Protein AF-A0A1V5BKW2-F1 (afdb_monomer_lite)

Radius of gyration: 17.74 Å; chains: 1; bounding box: 54×29×33 Å

pLDDT: mean 74.9, std 22.43, range [33.28, 98.5]

Secondary structure (DSSP, 8-state):
--------HHHHHHHHHHHTTPPPTT---SS-----HHHHHHHHHIIIIIT--S-TTEEE--STT---EEETTT-----STTS---SS--TTTTS---GGG-HHHHHHHT-

Structure (mmCIF, N/CA/C/O backbone):
data_AF-A0A1V5BKW2-F1
#
_entry.id   AF-A0A1V5BKW2-F1
#
loop_
_atom_site.group_PDB
_atom_site.id
_atom_site.type_symbol
_atom_site.label_atom_id
_atom_site.label_alt_id
_atom_site.label_comp_id
_atom_site.label_asym_id
_atom_site.label_entity_id
_atom_site.label_seq_id
_atom_site.pdbx_PDB_ins_code
_atom_site.Cartn_x
_atom_site.Cartn_y
_atom_site.Cartn_z
_atom_site.occupancy
_atom_site.B_iso_or_equiv
_atom_site.auth_seq_id
_atom_site.auth_comp_id
_atom_site.auth_asym_id
_atom_site.auth_atom_id
_atom_site.pdbx_PDB_model_num
ATOM 1 N N . MET A 1 1 ? -10.479 -20.804 -13.287 1.00 38.53 1 MET A N 1
ATOM 2 C CA . MET A 1 1 ? -9.618 -19.629 -13.500 1.00 38.53 1 MET A CA 1
ATOM 3 C C . MET A 1 1 ? -10.548 -18.443 -13.435 1.00 38.53 1 MET A C 1
ATOM 5 O O . MET A 1 1 ? -11.367 -18.282 -14.330 1.00 38.53 1 MET A O 1
ATOM 9 N N . THR A 1 2 ? -10.599 -17.770 -12.293 1.00 41.69 2 THR A N 1
ATOM 10 C CA . THR A 1 2 ? -11.433 -16.579 -12.140 1.00 41.69 2 THR A CA 1
ATOM 11 C C . THR A 1 2 ? -10.771 -15.468 -12.938 1.00 41.69 2 THR A C 1
ATOM 13 O O . THR A 1 2 ? -9.656 -15.084 -12.616 1.00 41.69 2 THR A O 1
ATOM 16 N N . ASN A 1 3 ? -11.438 -15.015 -14.002 1.00 46.78 3 ASN A N 1
ATOM 17 C CA . ASN A 1 3 ? -11.158 -13.730 -14.633 1.00 46.78 3 ASN A CA 1
ATOM 18 C C . ASN A 1 3 ? -11.482 -12.648 -13.598 1.00 46.78 3 ASN A C 1
ATOM 20 O O . ASN A 1 3 ? -12.612 -12.166 -13.537 1.00 46.78 3 ASN A O 1
ATOM 24 N N . THR A 1 4 ? -10.536 -12.343 -12.719 1.00 53.75 4 THR A N 1
ATOM 25 C CA . THR A 1 4 ? -10.470 -11.022 -12.105 1.00 53.75 4 THR A CA 1
ATOM 26 C C . THR A 1 4 ? -10.069 -10.084 -13.228 1.00 53.75 4 THR A C 1
ATOM 28 O O . THR A 1 4 ? -9.028 -10.282 -13.842 1.00 53.75 4 THR A O 1
ATOM 31 N N . GLU A 1 5 ? -10.930 -9.127 -13.567 1.00 59.12 5 GLU A N 1
ATOM 32 C CA . GLU A 1 5 ? -10.460 -7.915 -14.237 1.00 59.12 5 GLU A CA 1
ATOM 33 C C . GLU A 1 5 ? -9.250 -7.421 -13.430 1.00 59.12 5 GLU A C 1
ATOM 35 O O . GLU A 1 5 ? -9.346 -7.360 -12.201 1.00 59.12 5 GLU A O 1
ATOM 40 N N . ASP A 1 6 ? -8.104 -7.210 -14.085 1.00 79.62 6 ASP A N 1
ATOM 41 C CA . ASP A 1 6 ? -6.841 -6.933 -13.397 1.00 79.62 6 ASP A CA 1
ATOM 42 C C . ASP A 1 6 ? -7.022 -5.712 -12.485 1.00 79.62 6 ASP A C 1
ATOM 44 O O . ASP A 1 6 ? -7.273 -4.600 -12.955 1.00 79.62 6 ASP A O 1
ATOM 48 N N . ILE A 1 7 ? -6.975 -5.935 -11.166 1.00 92.38 7 ILE A N 1
ATOM 49 C CA . ILE A 1 7 ? -7.051 -4.856 -10.179 1.00 92.38 7 ILE A CA 1
ATOM 50 C C . ILE A 1 7 ? -5.843 -3.965 -10.418 1.00 92.38 7 ILE A C 1
ATOM 52 O O . ILE A 1 7 ? -4.726 -4.461 -10.372 1.00 92.38 7 ILE A O 1
ATOM 56 N N . THR A 1 8 ? -6.059 -2.677 -10.659 1.00 94.88 8 THR A N 1
ATOM 57 C CA . THR A 1 8 ? -4.983 -1.750 -11.023 1.00 94.88 8 THR A CA 1
ATOM 58 C C . THR A 1 8 ? -4.237 -1.219 -9.799 1.00 94.88 8 THR A C 1
ATOM 60 O O . THR A 1 8 ? -4.784 -1.182 -8.691 1.00 94.88 8 THR A O 1
ATOM 63 N N . LEU A 1 9 ? -3.019 -0.704 -10.012 1.00 93.69 9 LEU A N 1
ATOM 64 C CA . LEU A 1 9 ? -2.241 -0.016 -8.976 1.00 93.69 9 LEU A CA 1
ATOM 65 C C . LEU A 1 9 ? -3.060 1.103 -8.313 1.00 93.69 9 LEU A C 1
ATOM 67 O O . LEU A 1 9 ? -3.151 1.149 -7.092 1.00 93.69 9 LEU A O 1
ATOM 71 N N . GLU A 1 10 ? -3.761 1.928 -9.100 1.00 94.75 10 GLU A N 1
ATOM 72 C CA . GLU A 1 10 ? -4.608 3.021 -8.588 1.00 94.75 10 GLU A CA 1
ATOM 73 C C . GLU A 1 10 ? -5.699 2.519 -7.620 1.00 94.75 10 GLU A C 1
ATOM 75 O O . GLU A 1 10 ? -6.041 3.174 -6.630 1.00 94.75 10 GLU A O 1
ATOM 80 N N . GLN A 1 11 ? -6.280 1.343 -7.881 1.00 95.88 11 GLN A N 1
ATOM 81 C CA . GLN A 1 11 ? -7.276 0.755 -6.981 1.00 95.88 11 GLN A CA 1
ATOM 82 C C . GLN A 1 11 ? -6.639 0.298 -5.665 1.00 95.88 11 GLN A C 1
ATOM 84 O O . GLN A 1 11 ? -7.230 0.488 -4.596 1.00 95.88 11 GLN A O 1
ATOM 89 N N . VAL A 1 12 ? -5.432 -0.264 -5.727 1.00 96.56 12 VAL A N 1
ATOM 90 C CA . VAL A 1 12 ? -4.677 -0.678 -4.539 1.00 96.56 12 VAL A CA 1
ATOM 91 C C . VAL A 1 12 ? -4.182 0.531 -3.745 1.00 96.56 12 VAL A C 1
ATOM 93 O O . VAL A 1 12 ? -4.271 0.516 -2.520 1.00 96.56 12 VAL A O 1
ATOM 96 N N . GLU A 1 13 ? -3.793 1.624 -4.398 1.00 96.44 13 GLU A N 1
ATOM 97 C CA . GLU A 1 13 ? -3.465 2.899 -3.746 1.00 96.44 13 GLU A CA 1
ATOM 98 C C . GLU A 1 13 ? -4.662 3.489 -2.991 1.00 96.44 13 GLU A C 1
ATOM 100 O O . GLU A 1 13 ? -4.518 3.953 -1.858 1.00 96.44 13 GLU A O 1
ATOM 105 N N . LYS A 1 14 ? -5.869 3.432 -3.568 1.00 96.44 14 LYS A N 1
ATOM 106 C CA . LYS A 1 14 ? -7.095 3.862 -2.870 1.00 96.44 14 LYS A CA 1
ATOM 107 C C . LYS A 1 14 ? -7.372 3.005 -1.638 1.00 96.44 14 LYS A C 1
ATOM 109 O O . LYS A 1 14 ? -7.705 3.547 -0.585 1.00 96.44 14 LYS A O 1
ATOM 114 N N . LEU A 1 15 ? -7.198 1.685 -1.738 1.00 96.94 15 LEU A N 1
ATOM 115 C CA . LEU A 1 15 ? -7.299 0.787 -0.584 1.00 96.94 15 LEU A CA 1
ATOM 116 C C . LEU A 1 15 ? -6.236 1.117 0.474 1.00 96.94 15 LEU A C 1
ATOM 118 O O . LEU A 1 15 ? -6.539 1.188 1.663 1.00 96.94 15 LEU A O 1
ATOM 122 N N . TYR A 1 16 ? -5.002 1.349 0.045 1.00 97.56 16 TYR A N 1
ATOM 123 C CA . TYR A 1 16 ? -3.883 1.686 0.911 1.00 97.56 16 TYR A CA 1
ATOM 124 C C . TYR A 1 16 ? -4.124 2.978 1.696 1.00 97.56 16 TYR A C 1
ATOM 126 O O . TYR A 1 16 ? -3.905 3.011 2.909 1.00 97.56 16 TYR A O 1
ATOM 134 N N . ARG A 1 17 ? -4.637 4.024 1.039 1.00 97.06 17 ARG A N 1
ATOM 135 C CA . ARG A 1 17 ? -5.036 5.284 1.685 1.00 97.06 17 ARG A CA 1
ATOM 136 C C . ARG A 1 17 ? -6.236 5.099 2.608 1.00 97.06 17 ARG A C 1
ATOM 138 O O . ARG A 1 17 ? -6.233 5.608 3.729 1.00 97.06 17 ARG A O 1
ATOM 145 N N . PHE A 1 18 ? -7.220 4.301 2.192 1.00 97.12 18 PHE A N 1
ATOM 146 C CA . PHE A 1 18 ? -8.360 3.946 3.035 1.00 97.12 18 PHE A CA 1
ATOM 147 C C . PHE A 1 18 ? -7.925 3.301 4.352 1.00 97.12 18 PHE A C 1
ATOM 149 O O . PHE A 1 18 ? -8.384 3.718 5.414 1.00 97.12 18 PHE A O 1
ATOM 156 N N . LEU A 1 19 ? -7.003 2.335 4.303 1.00 97.62 19 LEU A N 1
ATOM 157 C CA . LEU A 1 19 ? -6.444 1.663 5.483 1.00 97.62 19 LEU A CA 1
ATOM 158 C C . LEU A 1 19 ? -5.719 2.626 6.442 1.00 97.62 19 LEU A C 1
ATOM 160 O O . LEU A 1 19 ? -5.651 2.367 7.647 1.00 97.62 19 LEU A O 1
ATOM 164 N N . GLN A 1 20 ? -5.214 3.742 5.921 1.00 97.31 20 GLN A N 1
ATOM 165 C CA . GLN A 1 20 ? -4.573 4.818 6.683 1.00 97.31 20 GLN A CA 1
ATOM 166 C C . GLN A 1 20 ? -5.568 5.879 7.185 1.00 97.31 20 GLN A C 1
ATOM 168 O O . GLN A 1 20 ? -5.167 6.843 7.834 1.00 97.31 20 GLN A O 1
ATOM 173 N N . GLY A 1 21 ? -6.865 5.700 6.925 1.0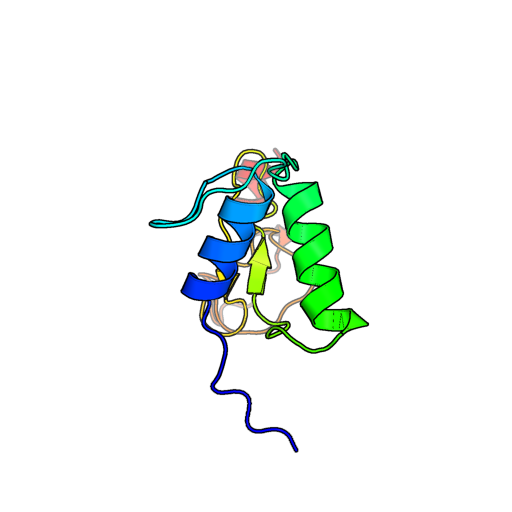0 95.62 21 GLY A N 1
ATOM 174 C CA . GLY A 1 21 ? -7.929 6.565 7.430 1.00 95.62 21 GLY A CA 1
ATOM 175 C C . GLY A 1 21 ? -8.494 7.557 6.416 1.00 95.62 21 GLY A C 1
ATOM 176 O O . GLY A 1 21 ? -9.337 8.373 6.794 1.00 95.62 21 GLY A O 1
ATOM 177 N N . GLU A 1 22 ? -8.093 7.498 5.142 1.00 95.19 22 GLU A N 1
ATOM 178 C CA . GLU A 1 22 ? -8.725 8.306 4.093 1.00 95.19 22 GLU A CA 1
ATOM 179 C C . GLU A 1 22 ? -10.142 7.790 3.808 1.00 95.19 22 GLU A C 1
ATOM 181 O O . GLU A 1 22 ? -10.351 6.619 3.496 1.00 95.19 22 GLU A O 1
ATOM 186 N N . VAL A 1 23 ? -11.144 8.658 3.944 1.00 91.25 23 VAL A N 1
ATOM 187 C CA . VAL A 1 23 ? -12.546 8.288 3.722 1.00 91.25 23 VAL A CA 1
ATOM 188 C C . VAL A 1 23 ? -12.849 8.373 2.224 1.00 91.25 23 VAL A C 1
ATOM 190 O O . VAL A 1 23 ? -12.741 9.466 1.668 1.00 91.25 23 VAL A O 1
ATOM 193 N N . PRO A 1 24 ? -13.259 7.277 1.561 1.00 87.62 24 PRO A N 1
ATOM 194 C CA . PRO A 1 24 ? -13.610 7.322 0.151 1.00 87.62 24 PRO A CA 1
ATOM 195 C C . PRO A 1 24 ? -14.901 8.116 -0.066 1.00 87.62 24 PRO A C 1
ATOM 197 O O . PRO A 1 24 ? -15.796 8.135 0.787 1.00 87.62 24 PRO A O 1
ATOM 200 N N . ASP A 1 25 ? -15.029 8.729 -1.240 1.00 88.56 25 ASP A N 1
ATOM 201 C CA . ASP A 1 25 ? -16.198 9.536 -1.583 1.00 88.56 25 ASP A CA 1
ATOM 202 C C . ASP A 1 25 ? -17.506 8.743 -1.459 1.00 88.56 25 ASP A C 1
ATOM 204 O O . ASP A 1 25 ? -17.670 7.663 -2.028 1.00 88.56 25 ASP A O 1
ATOM 208 N N . GLY A 1 26 ? -18.470 9.309 -0.730 1.00 87.56 26 GLY A N 1
ATOM 209 C CA . GLY A 1 26 ? -19.802 8.725 -0.558 1.00 87.56 26 GLY A CA 1
ATOM 210 C C . GLY A 1 26 ? -19.911 7.656 0.532 1.00 87.56 26 GLY A C 1
ATOM 211 O O . GLY A 1 26 ? -20.981 7.063 0.677 1.00 87.56 26 GLY A O 1
ATOM 212 N N . PHE A 1 27 ? -18.856 7.420 1.316 1.00 85.75 27 PHE A N 1
ATOM 213 C CA . PHE A 1 27 ? -18.883 6.485 2.438 1.00 85.75 27 PHE A CA 1
ATOM 214 C C . PHE A 1 27 ? -19.213 7.211 3.750 1.00 85.75 27 PHE A C 1
ATOM 216 O O . PHE A 1 27 ? -18.667 8.269 4.047 1.00 85.75 27 PHE A O 1
ATOM 223 N N . ASP A 1 28 ? -20.081 6.605 4.564 1.00 87.56 28 ASP A N 1
ATOM 224 C CA . ASP A 1 28 ? -20.296 6.974 5.970 1.00 87.56 28 ASP A CA 1
ATOM 225 C C . ASP A 1 28 ? -19.863 5.795 6.852 1.00 87.56 28 ASP A C 1
ATOM 227 O O . ASP A 1 28 ? -20.619 4.848 7.095 1.00 87.56 28 ASP A O 1
ATOM 231 N N . ILE A 1 29 ? -18.590 5.808 7.257 1.00 89.12 29 ILE A N 1
ATOM 232 C CA . ILE A 1 29 ? -17.962 4.749 8.054 1.00 89.12 29 ILE A CA 1
ATOM 233 C C . ILE A 1 29 ? -17.708 5.259 9.472 1.00 89.12 29 ILE A C 1
ATOM 235 O O . ILE A 1 29 ? -16.990 6.228 9.696 1.00 89.12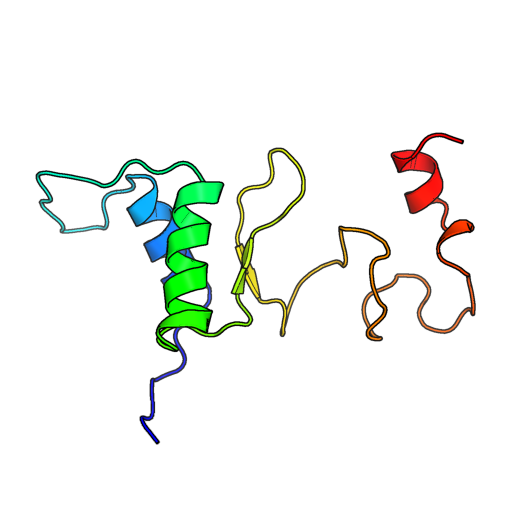 29 ILE A O 1
ATOM 239 N N . LYS A 1 30 ? -18.249 4.535 10.457 1.00 86.62 30 LYS A N 1
ATOM 240 C CA . LYS A 1 30 ? -18.129 4.889 11.882 1.00 86.62 30 LYS A CA 1
ATOM 241 C C . LYS A 1 30 ? -16.782 4.533 12.508 1.00 86.62 30 LYS A C 1
ATOM 243 O O . LYS A 1 30 ? -16.380 5.172 13.473 1.00 86.62 30 LYS A O 1
ATOM 248 N N . ALA A 1 31 ? -16.128 3.485 12.015 1.00 92.38 31 ALA A N 1
ATOM 249 C CA . ALA A 1 31 ? -14.869 2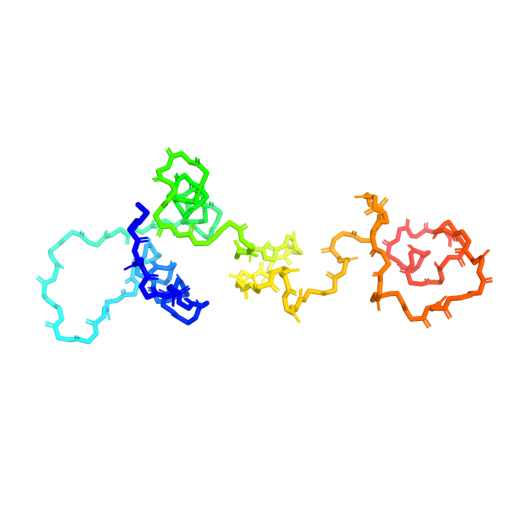.977 12.550 1.00 92.38 31 ALA A CA 1
ATOM 250 C C . ALA A 1 31 ? -13.867 2.844 11.406 1.00 92.38 31 ALA A C 1
ATOM 252 O O . ALA A 1 31 ? -13.770 1.796 10.770 1.00 92.38 31 ALA A O 1
ATOM 253 N N . MET A 1 32 ? -13.176 3.944 11.121 1.00 94.75 32 MET A N 1
ATOM 254 C CA . MET A 1 32 ? -12.120 3.961 10.118 1.00 94.75 32 MET A CA 1
ATOM 255 C C . MET A 1 32 ? -10.885 3.222 10.639 1.00 94.75 32 MET A C 1
ATOM 257 O O . MET A 1 32 ? -10.544 3.366 11.820 1.00 94.75 32 MET A O 1
ATOM 261 N N . PRO A 1 33 ? -10.199 2.445 9.787 1.00 95.69 33 PRO A N 1
ATOM 262 C CA . PRO A 1 33 ? -8.849 2.011 10.103 1.00 95.69 33 PRO A CA 1
ATOM 263 C C . PRO A 1 33 ? -7.928 3.241 10.188 1.00 95.69 33 PRO A C 1
ATOM 265 O O . PRO A 1 33 ? -8.210 4.294 9.622 1.00 95.69 33 PRO A O 1
ATOM 268 N N . ASN A 1 34 ? -6.848 3.118 10.952 1.00 96.81 34 ASN A N 1
ATOM 269 C CA . ASN A 1 34 ? -5.853 4.173 11.136 1.00 96.81 34 ASN A CA 1
ATOM 270 C C . ASN A 1 34 ? -4.478 3.519 11.281 1.00 96.81 34 ASN A C 1
ATOM 272 O O . ASN A 1 34 ? -3.872 3.520 12.355 1.00 96.81 34 ASN A O 1
ATOM 276 N N . LEU A 1 35 ? -4.078 2.818 10.226 1.00 98.25 35 LEU A N 1
ATOM 277 C CA . LEU A 1 35 ? -2.829 2.072 10.178 1.00 98.25 35 LEU A CA 1
ATOM 278 C C . LEU A 1 35 ? -1.684 2.988 9.742 1.00 98.25 35 LEU A C 1
ATOM 280 O O . LEU A 1 35 ? -1.889 3.913 8.959 1.00 98.25 35 LEU A O 1
ATOM 284 N N . SER A 1 36 ? -0.467 2.712 10.213 1.00 96.94 36 SER A N 1
ATOM 285 C CA . SER A 1 36 ? 0.723 3.307 9.597 1.00 96.94 36 SER A CA 1
ATOM 286 C C . SER A 1 36 ? 0.898 2.797 8.155 1.00 96.94 36 SER A C 1
ATOM 288 O O . SER A 1 36 ? 0.377 1.727 7.829 1.00 96.94 36 SER A O 1
ATOM 290 N N . PRO A 1 37 ? 1.675 3.491 7.305 1.00 95.81 37 PRO A N 1
ATOM 291 C CA . PRO A 1 37 ? 2.060 3.005 5.977 1.00 95.81 37 PRO A CA 1
ATOM 292 C C . PRO A 1 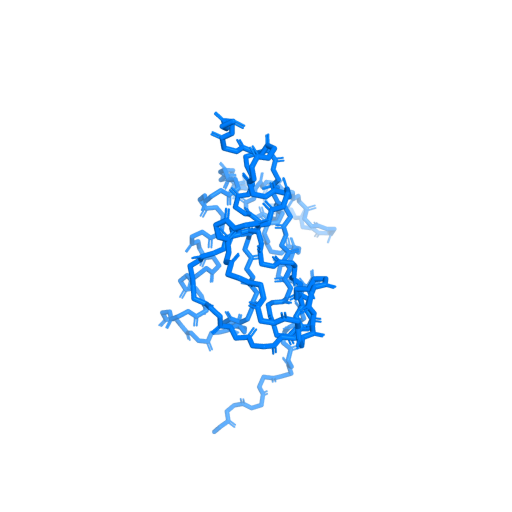37 ? 2.507 1.531 5.952 1.00 95.81 37 PRO A C 1
ATOM 294 O O . PRO A 1 37 ? 1.997 0.729 5.176 1.00 95.81 37 PRO A O 1
ATOM 297 N N . ASP A 1 38 ? 3.401 1.131 6.862 1.00 95.12 38 ASP A N 1
ATOM 298 C CA . ASP A 1 38 ? 3.901 -0.251 6.926 1.00 95.12 38 ASP A CA 1
ATOM 299 C C . ASP A 1 38 ? 2.807 -1.250 7.325 1.00 95.12 38 ASP A C 1
ATOM 301 O O . ASP A 1 38 ? 2.698 -2.338 6.758 1.00 95.12 38 ASP A O 1
ATOM 305 N N . GLN A 1 39 ? 1.963 -0.878 8.291 1.00 97.81 39 GLN A N 1
ATOM 306 C CA . GLN A 1 39 ? 0.838 -1.708 8.717 1.00 97.81 39 GLN A CA 1
ATOM 307 C C . GLN A 1 39 ? -0.201 -1.858 7.600 1.00 97.81 39 GLN A C 1
ATOM 309 O O . GLN A 1 39 ? -0.671 -2.968 7.356 1.00 97.81 39 GLN A O 1
ATOM 314 N N . ALA A 1 40 ? -0.535 -0.774 6.899 1.00 98.25 40 ALA A N 1
ATOM 315 C CA . ALA A 1 40 ? -1.444 -0.801 5.760 1.00 98.25 40 ALA A CA 1
ATOM 316 C C . ALA A 1 40 ? -0.896 -1.692 4.637 1.00 98.25 40 ALA A C 1
ATOM 318 O O . ALA A 1 40 ? -1.627 -2.539 4.120 1.00 98.25 40 ALA A O 1
ATOM 319 N N . PHE A 1 41 ? 0.398 -1.584 4.319 1.00 97.38 41 PHE A N 1
ATOM 320 C CA . PHE A 1 41 ? 1.002 -2.439 3.302 1.00 97.38 41 PHE A CA 1
ATOM 321 C C . PHE A 1 41 ? 1.054 -3.910 3.730 1.00 97.38 41 PHE A C 1
ATOM 323 O O . PHE A 1 41 ? 0.795 -4.777 2.908 1.00 97.38 41 PHE A O 1
ATOM 330 N N . SER A 1 42 ? 1.262 -4.227 5.014 1.00 97.88 42 SER A N 1
ATOM 331 C CA . SER A 1 42 ? 1.193 -5.624 5.481 1.00 97.88 42 SER A CA 1
ATOM 332 C C . SER A 1 42 ? -0.171 -6.290 5.232 1.00 97.88 42 SER A C 1
ATOM 334 O O . SER A 1 42 ? -0.238 -7.491 4.964 1.00 97.88 42 SER A O 1
ATOM 336 N N . VAL A 1 43 ? -1.261 -5.512 5.274 1.00 98.50 43 VAL A N 1
ATOM 337 C CA . VAL A 1 43 ? -2.603 -6.003 4.934 1.00 98.50 43 VAL A CA 1
ATOM 338 C C . VAL A 1 43 ? -2.688 -6.288 3.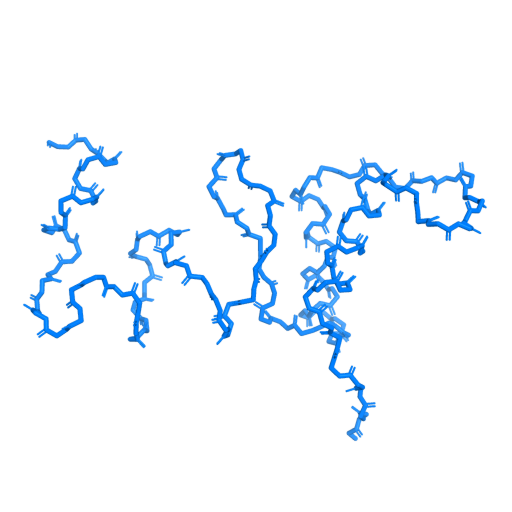437 1.00 98.50 43 VAL A C 1
ATOM 340 O O . VAL A 1 43 ? -3.167 -7.352 3.054 1.00 98.50 43 VAL A O 1
ATOM 343 N N . ILE A 1 44 ? -2.190 -5.372 2.603 1.00 97.94 44 ILE A N 1
ATOM 344 C CA . ILE A 1 44 ? -2.125 -5.538 1.143 1.00 97.94 44 ILE A CA 1
ATOM 345 C C . ILE A 1 44 ? -1.299 -6.775 0.783 1.00 97.94 44 ILE A C 1
ATOM 347 O O . ILE A 1 44 ? -1.796 -7.635 0.063 1.00 97.94 44 ILE A O 1
ATOM 351 N N . TYR A 1 45 ? -0.123 -6.937 1.385 1.00 96.12 45 TYR A N 1
ATOM 352 C CA . TYR A 1 45 ? 0.754 -8.088 1.185 1.00 96.12 45 TYR A CA 1
ATOM 353 C C . TYR A 1 45 ? 0.069 -9.418 1.518 1.00 96.12 45 TYR A C 1
ATOM 355 O O . TYR A 1 45 ? 0.172 -10.395 0.778 1.00 96.12 45 TYR A O 1
ATOM 363 N N . TYR A 1 46 ? -0.717 -9.467 2.598 1.00 98.00 46 TYR A N 1
ATOM 364 C CA . TYR A 1 46 ? -1.512 -10.657 2.904 1.00 98.00 46 TYR A CA 1
ATOM 365 C C . TYR A 1 46 ? -2.614 -10.919 1.862 1.00 98.00 46 TYR A C 1
ATOM 367 O O . TYR A 1 46 ? -2.899 -12.076 1.542 1.00 98.00 46 TYR A O 1
ATOM 375 N N . LEU A 1 47 ? -3.230 -9.867 1.313 1.00 97.31 47 LEU A N 1
ATOM 376 C CA . LEU A 1 47 ? -4.221 -9.992 0.241 1.00 97.31 47 LEU A CA 1
ATOM 377 C C . LEU A 1 47 ? -3.597 -10.458 -1.087 1.00 97.31 47 LEU A C 1
ATOM 379 O O . LEU A 1 47 ? -4.269 -11.169 -1.838 1.00 97.31 47 LEU A O 1
ATOM 383 N N . GLN A 1 48 ? -2.336 -10.107 -1.346 1.00 95.19 48 GLN A N 1
ATOM 384 C CA . GLN A 1 48 ? -1.538 -10.574 -2.485 1.00 95.19 48 GLN A CA 1
ATOM 385 C C . GLN A 1 48 ? -1.131 -12.045 -2.309 1.00 95.19 48 GLN A C 1
ATOM 387 O O . GLN A 1 48 ? -1.625 -12.923 -3.011 1.00 95.19 48 GLN A O 1
ATOM 392 N N . GLU A 1 49 ? -0.316 -12.353 -1.302 1.00 94.00 49 GLU A N 1
ATOM 393 C CA . GLU A 1 49 ? 0.314 -13.673 -1.148 1.00 94.00 49 GLU A CA 1
ATOM 394 C C . GLU A 1 49 ? -0.604 -14.711 -0.500 1.00 94.00 49 GLU A C 1
ATOM 396 O O . GLU A 1 49 ? -0.727 -15.861 -0.940 1.00 94.00 49 GLU A O 1
ATOM 401 N N . GLY A 1 50 ? -1.260 -14.301 0.586 1.00 95.62 50 GLY A N 1
ATOM 402 C CA . GLY A 1 50 ? -2.069 -15.186 1.417 1.00 95.62 50 GLY A CA 1
ATOM 403 C C . GLY A 1 50 ? -3.416 -15.508 0.782 1.00 95.62 50 GLY A C 1
ATOM 404 O O . GLY A 1 50 ? -3.864 -16.656 0.830 1.00 95.62 50 GLY A O 1
ATOM 405 N N . MET A 1 51 ? -4.064 -14.501 0.190 1.00 94.88 51 MET A N 1
ATOM 406 C CA . MET A 1 51 ? -5.407 -14.641 -0.381 1.00 94.88 51 MET A CA 1
ATOM 407 C C . MET A 1 51 ? -5.440 -14.653 -1.911 1.00 94.88 51 MET A C 1
ATOM 409 O O . MET A 1 51 ? -6.435 -15.127 -2.462 1.00 94.88 51 MET A O 1
ATOM 413 N N . ARG A 1 52 ? -4.383 -14.182 -2.592 1.00 91.94 52 ARG A N 1
ATOM 414 C CA . ARG A 1 52 ? -4.304 -14.092 -4.064 1.00 91.94 52 ARG A CA 1
ATOM 415 C C . ARG A 1 52 ? -5.474 -13.330 -4.677 1.00 91.94 52 ARG A C 1
ATOM 417 O O . ARG A 1 52 ? -6.056 -13.752 -5.675 1.00 91.94 52 ARG A O 1
ATOM 424 N N . VAL A 1 53 ? -5.856 -12.241 -4.013 1.00 94.19 53 VAL A N 1
ATOM 425 C CA . VAL A 1 53 ? -6.946 -11.348 -4.431 1.00 94.19 53 VAL A CA 1
ATOM 426 C C . VAL A 1 53 ? -6.401 -10.135 -5.176 1.00 94.19 53 VAL A C 1
ATOM 428 O O . VAL A 1 53 ? -7.063 -9.660 -6.091 1.00 94.19 53 VAL A O 1
ATOM 431 N N . LEU A 1 54 ? -5.223 -9.640 -4.788 1.00 94.75 54 LEU A N 1
ATOM 432 C CA . LEU A 1 54 ? -4.535 -8.519 -5.433 1.00 94.75 54 LEU A CA 1
ATOM 433 C C . LEU A 1 54 ? -3.319 -9.035 -6.228 1.00 94.75 54 LEU A C 1
ATOM 435 O O . LEU A 1 54 ? -2.759 -10.056 -5.822 1.00 94.75 54 LEU A O 1
ATOM 439 N N . PRO A 1 55 ? -2.892 -8.346 -7.305 1.00 92.19 55 PRO A N 1
ATOM 440 C CA . PRO A 1 55 ? -1.621 -8.628 -7.973 1.00 92.19 55 PRO A CA 1
ATOM 441 C C . PRO A 1 55 ? -0.454 -8.513 -6.997 1.00 92.19 55 PRO A C 1
ATOM 443 O O . PRO A 1 55 ? -0.376 -7.536 -6.253 1.00 92.19 55 PRO A O 1
ATOM 446 N N . ASP A 1 56 ? 0.440 -9.495 -7.004 1.00 91.19 56 ASP A N 1
ATOM 447 C CA . ASP A 1 56 ? 1.649 -9.552 -6.174 1.00 91.19 56 ASP A CA 1
ATOM 448 C C . ASP A 1 56 ? 2.767 -8.622 -6.664 1.00 91.19 56 ASP A C 1
ATOM 450 O O . ASP A 1 56 ? 3.734 -8.411 -5.944 1.00 91.19 56 ASP A O 1
ATOM 454 N N . SER A 1 57 ? 2.604 -7.989 -7.830 1.00 90.50 57 SER A N 1
ATOM 455 C CA . SER A 1 57 ? 3.569 -7.026 -8.363 1.00 90.50 57 SER A CA 1
ATOM 456 C C . SER A 1 57 ? 3.541 -5.658 -7.663 1.00 90.50 57 SER A C 1
ATOM 458 O O . SER A 1 57 ? 4.493 -4.891 -7.795 1.00 90.50 57 SER A O 1
ATOM 460 N N . TYR A 1 58 ? 2.489 -5.308 -6.913 1.00 92.19 58 TYR A N 1
ATOM 461 C CA . TYR A 1 58 ? 2.399 -3.991 -6.267 1.00 92.19 58 TYR A CA 1
ATOM 462 C C . TYR A 1 58 ? 3.181 -3.923 -4.955 1.00 92.19 58 TYR A C 1
ATOM 464 O O . TYR A 1 58 ? 2.846 -4.590 -3.977 1.00 92.19 58 TYR A O 1
ATOM 472 N N . GLU A 1 59 ? 4.178 -3.045 -4.909 1.00 89.38 59 GLU A N 1
ATOM 473 C CA . GLU A 1 59 ? 5.150 -2.944 -3.824 1.00 89.38 59 GLU A CA 1
ATOM 474 C C . GLU A 1 59 ? 5.118 -1.570 -3.146 1.00 89.38 59 GLU A C 1
ATOM 476 O O . GL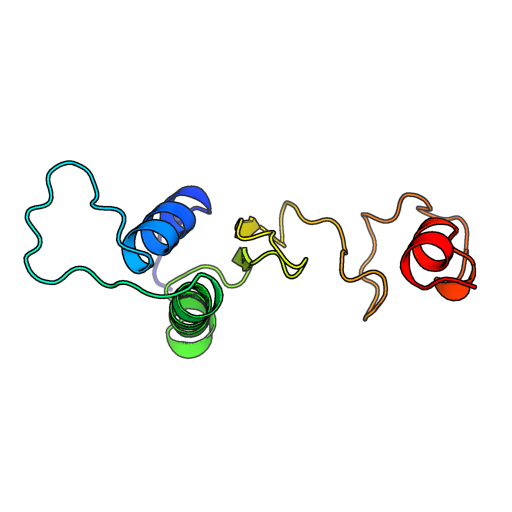U A 1 59 ? 4.754 -0.561 -3.752 1.00 89.38 59 GLU A O 1
ATOM 481 N N . LYS A 1 60 ? 5.531 -1.510 -1.871 1.00 89.75 60 LYS A N 1
ATOM 482 C CA . LYS A 1 60 ? 5.740 -0.236 -1.161 1.00 89.75 60 LYS A CA 1
ATOM 483 C C . LYS A 1 60 ? 7.185 0.211 -1.289 1.00 89.75 60 LYS A C 1
ATOM 485 O O . LYS A 1 60 ? 8.121 -0.568 -1.089 1.00 89.75 60 LYS A O 1
ATOM 490 N N . CYS A 1 61 ? 7.372 1.505 -1.513 1.00 82.81 61 CYS A N 1
ATOM 491 C CA . CYS A 1 61 ? 8.671 2.144 -1.383 1.00 82.81 61 CYS A CA 1
ATOM 492 C C . CYS A 1 61 ? 9.305 1.854 -0.007 1.00 82.81 61 CYS A C 1
ATOM 494 O O . CYS A 1 61 ? 8.666 1.994 1.041 1.00 82.81 61 CYS A O 1
ATOM 496 N N . ARG A 1 62 ? 10.576 1.433 -0.012 1.00 78.06 62 ARG A N 1
ATOM 497 C CA . ARG A 1 62 ? 11.330 1.088 1.209 1.00 78.06 62 ARG A CA 1
ATOM 498 C C . ARG A 1 62 ? 12.215 2.220 1.726 1.00 78.06 62 ARG A C 1
ATOM 500 O O . ARG A 1 62 ? 12.720 2.126 2.840 1.00 78.06 62 ARG A O 1
ATOM 507 N N . VAL A 1 63 ? 12.404 3.276 0.931 1.00 76.69 63 VAL A N 1
ATOM 508 C CA . VAL A 1 63 ? 13.158 4.468 1.339 1.00 76.69 63 VAL A CA 1
ATOM 509 C C . VAL A 1 63 ? 12.445 5.121 2.521 1.00 76.69 63 VAL A C 1
ATOM 511 O O . VAL A 1 63 ? 11.237 5.344 2.481 1.00 76.69 63 VAL A O 1
ATOM 514 N N . GLU A 1 64 ? 13.182 5.439 3.583 1.00 74.31 64 GLU A N 1
ATOM 515 C CA . GLU A 1 64 ? 12.603 6.090 4.757 1.00 74.31 64 GLU A CA 1
ATOM 516 C C . GLU A 1 64 ? 11.930 7.417 4.364 1.00 74.31 64 GLU A C 1
ATOM 518 O O . GLU A 1 64 ? 12.499 8.245 3.655 1.00 74.31 64 GLU A O 1
ATOM 523 N N . GLY A 1 65 ? 10.681 7.606 4.796 1.00 77.12 65 GLY A N 1
ATOM 524 C CA . GLY A 1 65 ? 9.868 8.771 4.433 1.00 77.12 65 GLY A CA 1
ATOM 525 C C . GLY A 1 65 ? 9.158 8.671 3.077 1.00 77.12 65 GLY A C 1
ATOM 526 O O . GLY A 1 65 ? 8.283 9.489 2.800 1.00 77.12 65 GLY A O 1
ATOM 527 N N . CYS A 1 66 ? 9.460 7.657 2.266 1.00 79.75 66 CYS A N 1
ATOM 528 C CA . CYS A 1 66 ? 8.741 7.341 1.037 1.00 79.75 66 CYS A CA 1
ATOM 529 C C . CYS A 1 66 ? 7.637 6.319 1.341 1.00 79.75 66 CYS A C 1
ATOM 531 O O . CYS A 1 66 ? 7.909 5.200 1.773 1.00 79.75 66 CYS A O 1
ATOM 533 N N . ASN A 1 67 ? 6.376 6.703 1.139 1.00 85.94 67 ASN A N 1
ATOM 534 C CA . ASN A 1 67 ? 5.217 5.864 1.471 1.00 85.94 67 ASN A CA 1
ATOM 535 C C . ASN A 1 67 ? 4.346 5.524 0.260 1.00 85.94 67 ASN A C 1
ATOM 537 O O . ASN A 1 67 ? 3.246 5.015 0.448 1.00 85.94 67 ASN A O 1
ATOM 541 N N . GLU A 1 68 ? 4.831 5.800 -0.948 1.00 88.19 68 GLU A N 1
ATOM 542 C CA . GLU A 1 68 ? 4.120 5.527 -2.194 1.00 88.19 68 GLU A CA 1
ATOM 543 C C . GLU A 1 68 ? 4.189 4.039 -2.567 1.00 88.19 68 GLU A C 1
ATOM 545 O O . GLU A 1 68 ? 5.124 3.322 -2.178 1.00 88.19 68 GLU A O 1
ATOM 550 N N . LEU A 1 69 ? 3.185 3.594 -3.322 1.00 92.06 69 LEU A N 1
ATOM 551 C CA . LEU A 1 69 ? 3.172 2.279 -3.955 1.00 92.06 69 LEU A CA 1
ATOM 552 C C . LEU A 1 69 ? 3.666 2.390 -5.399 1.00 92.06 69 LEU A C 1
ATOM 554 O O . LEU A 1 69 ? 3.609 3.461 -5.998 1.00 92.06 69 LEU A O 1
ATOM 558 N N . TYR A 1 70 ? 4.155 1.285 -5.947 1.00 85.88 70 TYR A N 1
ATOM 559 C CA . TYR A 1 70 ? 4.540 1.178 -7.351 1.00 85.88 70 TYR A CA 1
ATOM 560 C C . TYR A 1 70 ? 4.277 -0.237 -7.868 1.00 85.88 70 TYR A C 1
ATOM 562 O O . TYR A 1 70 ? 4.152 -1.180 -7.086 1.00 85.88 70 TYR A O 1
ATOM 570 N N . ASP A 1 71 ? 4.186 -0.384 -9.185 1.00 88.81 71 ASP A N 1
ATOM 571 C CA . ASP A 1 71 ? 4.079 -1.688 -9.837 1.00 88.81 71 ASP A CA 1
ATOM 572 C C . ASP A 1 71 ? 5.470 -2.199 -10.189 1.00 88.81 71 ASP A C 1
ATOM 574 O O . ASP A 1 71 ? 6.104 -1.635 -11.065 1.00 88.81 71 ASP A O 1
ATOM 578 N N . SER A 1 72 ? 5.956 -3.239 -9.516 1.00 82.75 72 SER A N 1
ATOM 579 C CA . SER A 1 72 ? 7.299 -3.789 -9.737 1.00 82.75 72 SER A CA 1
ATOM 580 C C . SER A 1 72 ? 7.466 -4.525 -11.074 1.00 82.75 72 SER A C 1
ATOM 582 O O . SER A 1 72 ? 8.602 -4.734 -11.503 1.00 82.75 72 SER A O 1
ATOM 584 N N . ASP A 1 73 ? 6.368 -4.864 -11.764 1.00 82.06 73 ASP A N 1
ATOM 585 C CA . ASP A 1 73 ? 6.413 -5.470 -13.104 1.00 82.06 73 ASP A CA 1
ATOM 586 C C . ASP A 1 73 ? 6.525 -4.417 -14.225 1.00 82.06 73 ASP A C 1
ATOM 588 O O . ASP A 1 73 ? 7.032 -4.712 -15.312 1.00 82.06 73 ASP A O 1
ATOM 592 N N . ALA A 1 74 ? 6.050 -3.189 -13.985 1.00 74.38 74 ALA A N 1
ATOM 593 C CA . ALA A 1 74 ? 6.006 -2.106 -14.978 1.00 74.38 74 ALA A CA 1
ATOM 594 C C . ALA A 1 74 ? 6.937 -0.926 -14.648 1.00 74.38 74 ALA A C 1
ATOM 596 O O . ALA A 1 74 ? 7.412 -0.222 -15.543 1.00 74.38 74 ALA A O 1
ATOM 597 N N . GLU A 1 75 ? 7.181 -0.704 -13.364 1.00 62.34 75 GLU A N 1
ATOM 598 C CA . GLU A 1 75 ? 7.890 0.420 -12.771 1.00 62.34 75 GLU A CA 1
ATOM 599 C C . GLU A 1 75 ? 8.834 -0.075 -11.661 1.00 62.34 75 GLU A C 1
ATOM 601 O O . GLU A 1 75 ? 8.960 -1.262 -11.374 1.00 62.34 75 GLU A O 1
ATOM 606 N N . GLY A 1 76 ? 9.541 0.860 -11.031 1.00 51.59 76 GLY A N 1
ATOM 607 C CA . GLY A 1 76 ? 10.505 0.561 -9.981 1.00 51.59 76 GLY A CA 1
ATOM 608 C C . GLY A 1 76 ? 11.932 0.854 -10.425 1.00 51.59 76 GLY A C 1
ATOM 609 O O . GLY A 1 76 ? 12.476 0.280 -11.367 1.00 51.59 76 GLY A O 1
ATOM 610 N N . CYS A 1 77 ? 12.572 1.771 -9.707 1.00 43.91 77 CYS A N 1
ATOM 611 C CA . CYS A 1 77 ? 14.020 1.745 -9.589 1.00 43.91 77 CYS A CA 1
ATOM 612 C C . CYS A 1 77 ? 14.361 0.680 -8.538 1.00 43.91 77 CYS A C 1
ATOM 614 O O . CYS A 1 77 ? 13.716 0.651 -7.489 1.00 43.91 77 CYS A O 1
ATOM 616 N N . MET A 1 78 ? 15.379 -0.152 -8.793 1.00 40.44 78 MET A N 1
ATOM 617 C CA . MET A 1 78 ? 16.034 -1.011 -7.793 1.00 40.44 78 MET A CA 1
ATOM 618 C C . MET A 1 78 ? 16.685 -0.162 -6.683 1.00 40.44 78 MET A C 1
ATOM 620 O O . MET A 1 78 ? 17.904 -0.077 -6.569 1.00 40.44 78 MET A O 1
ATOM 624 N N . ALA A 1 79 ? 15.889 0.529 -5.881 1.00 38.03 79 ALA A N 1
ATOM 625 C CA . ALA A 1 79 ? 16.319 1.172 -4.653 1.00 38.03 79 ALA A CA 1
ATOM 626 C C . ALA A 1 79 ? 15.593 0.424 -3.529 1.00 38.03 79 ALA A C 1
ATOM 628 O O . ALA A 1 79 ? 14.481 0.766 -3.145 1.00 38.03 79 ALA A O 1
ATOM 629 N N . MET A 1 80 ? 16.094 -0.714 -3.069 1.00 49.00 80 MET A N 1
ATOM 630 C CA . MET A 1 80 ? 17.426 -0.887 -2.493 1.00 49.00 80 MET A CA 1
ATOM 631 C C . MET A 1 80 ? 18.472 -1.222 -3.560 1.00 49.00 80 MET A C 1
ATOM 633 O O . MET A 1 80 ? 18.414 -2.308 -4.127 1.00 49.00 80 MET A O 1
ATOM 637 N N . LEU A 1 81 ? 19.435 -0.339 -3.836 1.00 45.16 81 LEU A N 1
ATOM 638 C CA . LEU A 1 81 ? 20.566 -0.701 -4.694 1.00 45.16 81 LEU A CA 1
ATOM 639 C C . LEU A 1 81 ? 21.163 -2.024 -4.155 1.00 45.16 81 LEU A C 1
ATOM 641 O O . LEU A 1 81 ? 21.664 -2.036 -3.037 1.00 45.16 81 LEU A O 1
ATOM 645 N N . CYS A 1 82 ? 21.140 -3.104 -4.950 1.00 45.81 82 CYS A N 1
ATOM 646 C CA . CYS A 1 82 ? 22.046 -4.267 -4.843 1.00 45.81 82 CYS A CA 1
ATOM 647 C C . CYS A 1 82 ? 21.662 -5.560 -4.082 1.00 45.81 82 CYS A C 1
ATOM 649 O O . CYS A 1 82 ? 22.575 -6.334 -3.803 1.00 45.81 82 CYS A O 1
ATOM 651 N N . GLU A 1 83 ? 20.400 -5.936 -3.854 1.00 36.69 83 GLU A N 1
ATOM 652 C CA . GLU A 1 83 ? 20.113 -7.345 -3.485 1.00 36.69 83 GLU A CA 1
ATOM 653 C C . GLU A 1 83 ? 19.369 -8.095 -4.598 1.00 36.69 83 GLU A C 1
ATOM 655 O O . GLU A 1 83 ? 18.161 -8.281 -4.560 1.00 36.69 83 GLU A O 1
ATOM 660 N N . ALA A 1 84 ? 20.169 -8.557 -5.568 1.00 33.81 84 ALA A N 1
ATOM 661 C CA . ALA A 1 84 ? 19.852 -9.454 -6.686 1.00 33.81 84 ALA A CA 1
ATOM 662 C C . ALA A 1 84 ? 19.333 -8.801 -7.986 1.00 33.81 84 ALA A C 1
ATOM 664 O O . ALA A 1 84 ? 18.156 -8.513 -8.162 1.00 33.81 84 ALA A O 1
ATOM 665 N N . HIS A 1 85 ? 20.262 -8.668 -8.942 1.00 33.47 85 HIS A N 1
ATOM 666 C CA . HIS A 1 85 ? 20.030 -8.494 -10.376 1.00 33.47 85 HIS A CA 1
ATOM 667 C C . HIS A 1 85 ? 18.780 -9.222 -10.900 1.00 33.47 85 HIS A C 1
ATOM 669 O O . HIS A 1 85 ? 18.764 -10.452 -10.917 1.00 33.47 85 HIS A O 1
ATOM 675 N N . TYR A 1 86 ? 17.857 -8.476 -11.511 1.00 33.28 86 TYR A N 1
ATOM 676 C CA . TYR A 1 86 ? 17.289 -8.864 -12.802 1.00 33.28 86 TYR A CA 1
ATOM 677 C C . TYR A 1 86 ? 17.344 -7.667 -13.759 1.00 33.28 86 TYR A C 1
ATOM 679 O O . TYR A 1 86 ? 17.062 -6.523 -13.411 1.00 33.28 86 TYR A O 1
ATOM 687 N N . GLU A 1 87 ? 17.871 -7.946 -14.944 1.00 39.81 87 GLU A N 1
ATOM 688 C CA . GLU A 1 87 ? 18.258 -7.013 -15.995 1.00 39.81 87 GLU A CA 1
ATOM 689 C C . GLU A 1 87 ? 17.085 -6.115 -16.409 1.00 39.81 87 GLU A C 1
ATOM 691 O O . GLU A 1 87 ? 16.081 -6.647 -16.862 1.00 39.81 87 GLU A O 1
ATOM 696 N N . LEU A 1 88 ? 17.217 -4.783 -16.278 1.00 39.28 88 LEU A N 1
ATOM 697 C CA . LEU A 1 88 ? 16.798 -3.783 -17.290 1.00 39.28 88 LEU A CA 1
ATOM 698 C C . LEU A 1 88 ? 16.817 -2.320 -16.805 1.00 39.28 88 LEU A C 1
ATOM 700 O O . LEU A 1 88 ? 16.716 -1.435 -17.648 1.00 39.28 88 LEU A O 1
ATOM 704 N N . MET A 1 89 ? 17.018 -2.012 -15.520 1.00 42.28 89 MET A N 1
ATOM 705 C CA . MET A 1 89 ? 16.887 -0.623 -15.021 1.00 42.28 89 MET A CA 1
ATOM 706 C C . MET A 1 89 ? 18.066 -0.137 -14.149 1.00 42.28 89 MET A C 1
ATOM 708 O O . MET A 1 89 ? 17.886 0.620 -13.201 1.00 42.28 89 MET A O 1
ATOM 712 N N . CYS A 1 90 ? 19.298 -0.540 -14.479 1.00 44.78 90 CYS A N 1
ATOM 713 C CA . CYS A 1 90 ? 20.519 0.129 -14.007 1.00 44.78 90 CYS A CA 1
ATOM 714 C C . CYS A 1 90 ? 20.968 1.144 -15.079 1.00 44.78 90 CYS A C 1
ATOM 716 O O . CYS A 1 90 ? 20.975 0.775 -16.257 1.00 44.78 90 CYS A O 1
ATOM 718 N N . PRO A 1 91 ? 21.391 2.380 -14.736 1.00 45.22 91 PRO A N 1
ATOM 719 C CA . PRO A 1 91 ? 21.918 3.335 -15.721 1.00 45.22 91 PRO A CA 1
ATOM 720 C C . PRO A 1 91 ? 23.162 2.824 -16.478 1.00 45.22 91 PRO A C 1
ATOM 722 O O . PRO A 1 91 ? 23.529 3.406 -17.493 1.00 45.22 91 PRO A O 1
ATOM 725 N N . HIS A 1 92 ? 23.771 1.718 -16.031 1.00 49.12 92 HIS A N 1
ATOM 726 C CA . HIS A 1 92 ? 24.923 1.056 -16.651 1.00 49.12 92 HIS A CA 1
ATOM 727 C C . HIS A 1 92 ? 24.552 -0.170 -17.507 1.00 49.12 92 HIS A C 1
ATOM 729 O O . HIS A 1 92 ? 25.326 -1.128 -17.542 1.00 49.12 92 HIS A O 1
ATOM 735 N N . GLN A 1 93 ? 23.376 -0.195 -18.159 1.00 40.81 93 GLN A N 1
ATOM 736 C CA . GLN A 1 93 ? 22.985 -1.291 -19.065 1.00 40.81 93 GLN A CA 1
ATOM 737 C C . GLN A 1 93 ? 24.160 -1.710 -19.978 1.00 40.81 93 GLN A C 1
ATOM 739 O O . GLN A 1 93 ? 24.473 -1.031 -20.951 1.00 40.81 93 GLN A O 1
ATOM 744 N N . GLY A 1 94 ? 24.786 -2.854 -19.675 1.00 45.94 94 GLY A N 1
ATOM 745 C CA . GLY A 1 94 ? 25.804 -3.486 -20.521 1.00 45.94 94 GLY A CA 1
ATOM 746 C C . GLY A 1 94 ? 27.283 -3.241 -20.186 1.00 45.94 94 GLY A C 1
ATOM 747 O O . GLY A 1 94 ? 28.120 -3.862 -20.840 1.00 45.94 94 GLY A O 1
ATOM 748 N N . ASP A 1 95 ? 27.638 -2.445 -19.170 1.00 46.84 95 ASP A N 1
ATOM 749 C CA . ASP A 1 95 ? 29.042 -2.017 -18.972 1.00 46.84 95 ASP A CA 1
ATOM 750 C C . ASP A 1 95 ? 29.896 -2.874 -18.012 1.00 46.84 95 ASP A C 1
ATOM 752 O O . ASP A 1 95 ? 31.059 -2.557 -17.777 1.00 46.84 95 ASP A O 1
ATOM 756 N N . LYS A 1 96 ? 29.386 -4.009 -17.505 1.00 51.47 96 LYS A N 1
ATOM 757 C CA . LYS A 1 96 ? 30.112 -4.905 -16.566 1.00 51.47 96 LYS A CA 1
ATOM 758 C C . LYS A 1 96 ? 30.670 -4.193 -15.318 1.00 51.47 96 LYS A C 1
ATOM 760 O O . LYS A 1 96 ? 31.703 -4.597 -14.792 1.00 51.47 96 LYS A O 1
ATOM 765 N N . VAL A 1 97 ? 30.013 -3.128 -14.869 1.00 48.47 97 VAL A N 1
ATOM 766 C CA . VAL A 1 97 ? 30.379 -2.429 -13.635 1.00 48.47 97 VAL A CA 1
ATOM 767 C C . VAL A 1 97 ? 29.772 -3.196 -12.464 1.00 48.47 97 VAL A C 1
ATOM 769 O O . VAL A 1 97 ? 28.554 -3.364 -12.404 1.00 48.47 97 VAL A O 1
ATOM 772 N N . GLU A 1 98 ? 30.621 -3.683 -11.562 1.00 52.47 98 GLU A N 1
ATOM 773 C CA . GLU A 1 98 ? 30.195 -4.323 -10.316 1.00 52.47 98 GLU A CA 1
ATOM 774 C C . GLU A 1 98 ? 29.547 -3.279 -9.388 1.00 52.47 98 GLU A C 1
ATOM 776 O O . GLU A 1 98 ? 29.959 -2.119 -9.346 1.00 52.47 98 GLU A O 1
ATOM 781 N N . CYS A 1 99 ? 28.527 -3.679 -8.625 1.00 51.38 99 CYS A N 1
ATOM 782 C CA . CYS A 1 99 ? 27.741 -2.792 -7.755 1.00 51.38 99 CYS A CA 1
ATOM 783 C C . CYS A 1 99 ? 28.585 -1.932 -6.791 1.00 51.38 99 CYS A C 1
ATOM 785 O O . CYS A 1 99 ? 28.253 -0.772 -6.551 1.00 51.38 99 CYS A O 1
ATOM 787 N N . GLU A 1 100 ? 29.696 -2.477 -6.292 1.00 50.88 100 GLU A N 1
ATOM 788 C CA . GLU A 1 100 ? 30.637 -1.820 -5.369 1.00 50.88 100 GLU A CA 1
ATOM 789 C C . GLU A 1 100 ? 31.374 -0.621 -6.000 1.00 50.88 100 GLU A C 1
ATOM 791 O O . GLU A 1 100 ? 31.890 0.249 -5.297 1.00 50.88 100 GLU A O 1
ATOM 796 N N . GLU A 1 101 ? 31.405 -0.530 -7.332 1.00 53.44 101 GLU A N 1
ATOM 797 C CA . GLU A 1 101 ? 32.064 0.554 -8.064 1.00 53.44 101 GLU A CA 1
ATOM 798 C C . GLU A 1 101 ? 31.094 1.670 -8.489 1.00 53.44 101 GLU A C 1
ATOM 800 O O . GLU A 1 101 ? 31.530 2.686 -9.034 1.00 53.44 101 GLU A O 1
ATOM 805 N N . CYS A 1 102 ? 29.793 1.525 -8.212 1.00 56.81 102 CYS A N 1
ATOM 806 C CA . CYS A 1 102 ? 28.775 2.509 -8.563 1.00 56.81 102 CYS A CA 1
ATOM 807 C C . CYS A 1 102 ? 28.907 3.785 -7.710 1.00 56.81 102 CYS A C 1
ATOM 809 O O . CYS A 1 102 ? 28.765 3.746 -6.491 1.00 56.81 102 CYS A O 1
ATOM 811 N N . GLU A 1 103 ? 29.113 4.942 -8.342 1.00 56.88 103 GLU A N 1
ATOM 812 C CA . GLU A 1 103 ? 29.263 6.222 -7.624 1.00 56.88 103 GLU A CA 1
ATOM 813 C C . GLU A 1 103 ? 28.023 6.584 -6.779 1.00 56.88 103 GLU A C 1
ATOM 815 O O . GLU A 1 103 ? 28.168 7.078 -5.667 1.00 56.88 103 GLU A O 1
ATOM 820 N N . LEU A 1 104 ? 26.810 6.224 -7.225 1.00 54.34 104 LEU A N 1
ATOM 821 C CA . LEU A 1 104 ? 25.581 6.376 -6.425 1.00 54.34 104 LEU A CA 1
ATOM 822 C C . LEU A 1 104 ? 25.584 5.511 -5.155 1.00 54.34 104 LEU A C 1
ATOM 824 O O . LEU A 1 104 ? 25.057 5.925 -4.126 1.00 54.34 104 LEU A O 1
ATOM 828 N N . TYR A 1 105 ? 26.174 4.314 -5.215 1.00 52.81 105 TYR A N 1
ATOM 829 C CA . TYR A 1 105 ? 26.327 3.442 -4.049 1.00 52.81 105 TYR A CA 1
ATOM 830 C C . TYR A 1 105 ? 27.324 4.043 -3.045 1.00 52.81 105 TYR A C 1
ATOM 832 O O . TYR A 1 105 ? 27.036 4.093 -1.848 1.00 52.81 105 TYR A O 1
ATOM 840 N N . LYS A 1 106 ? 28.450 4.584 -3.534 1.00 58.69 106 LYS A N 1
ATOM 841 C CA . LYS A 1 106 ? 29.478 5.239 -2.705 1.00 58.69 106 LYS A CA 1
ATOM 842 C C . LYS A 1 106 ? 28.967 6.510 -2.021 1.00 58.69 106 LYS A C 1
ATOM 844 O O . LYS A 1 106 ? 29.241 6.715 -0.843 1.00 58.69 106 LYS A O 1
ATOM 849 N N . GLU A 1 107 ? 28.171 7.329 -2.712 1.00 57.00 107 GLU A N 1
ATOM 850 C CA . GLU A 1 107 ? 27.580 8.552 -2.140 1.00 57.00 107 GLU A CA 1
ATOM 851 C C . GLU A 1 107 ? 26.603 8.270 -0.985 1.00 57.00 107 GLU A C 1
ATOM 853 O O . GLU A 1 107 ? 26.541 9.045 -0.029 1.00 57.00 107 GLU A O 1
ATOM 858 N N . ILE A 1 108 ? 25.845 7.169 -1.053 1.00 50.81 108 ILE A N 1
ATOM 859 C CA . ILE A 1 108 ? 24.856 6.793 -0.028 1.00 50.81 108 ILE A CA 1
ATOM 860 C C . ILE A 1 108 ? 25.519 6.099 1.169 1.00 50.81 108 ILE A C 1
ATOM 862 O O . ILE A 1 108 ? 25.106 6.322 2.309 1.00 50.81 108 ILE A O 1
ATOM 866 N N . HIS A 1 109 ? 26.532 5.264 0.925 1.00 53.16 109 HIS A N 1
ATOM 867 C CA . HIS A 1 109 ? 27.167 4.446 1.964 1.00 53.16 109 HIS A CA 1
ATOM 868 C C . HIS A 1 109 ? 28.473 5.017 2.533 1.00 53.16 109 HIS A C 1
ATOM 870 O O . HIS A 1 109 ? 28.944 4.502 3.545 1.00 53.16 109 HIS A O 1
ATOM 876 N N . GLY A 1 110 ? 28.979 6.126 1.986 1.00 54.88 110 GLY A N 1
ATOM 877 C CA . GLY A 1 110 ? 29.997 6.962 2.618 1.00 54.88 110 GLY A CA 1
ATOM 878 C C . GLY A 1 110 ? 31.358 6.292 2.792 1.00 54.88 110 GLY A C 1
ATOM 879 O O . GLY A 1 110 ? 31.816 6.163 3.927 1.00 54.88 110 GLY A O 1
ATOM 880 N N . ASP A 1 111 ? 32.002 5.947 1.675 1.00 44.41 111 ASP A N 1
ATOM 881 C CA . ASP A 1 111 ? 33.453 5.699 1.601 1.00 44.41 111 ASP A CA 1
ATOM 882 C C . ASP A 1 111 ? 34.187 6.875 0.930 1.00 44.41 111 ASP A C 1
ATOM 884 O O . ASP A 1 111 ? 33.719 7.346 -0.135 1.00 44.41 111 ASP A O 1
#

Sequence (111 aa):
MTNTEDITLEQVEKLYRFLQGEVPDGFDIKAMPNLSPDQAFSVIYYLQEGMRVLPDSYEKCRVEGCNELYDSDAEGCMAMLCEAHYELMCPHQGDKVECEECELYKEIHGD

Foldseek 3Di:
DDPDPAQDLVNLVVQLVQLCPDDDPPDDDPDGHRDDLVRSVVVVCCCVPVVVNHPNQWDADPPVPGSDIDRNVPDDDPVVQDDDDDDDHDPCRPPPDDSVNDPVSCVVVPD